Protein AF-A0A093QU04-F1 (afdb_monomer_lite)

pLDDT: mean 86.38, std 7.81, range [63.88, 94.31]

Radius of gyration: 27.67 Å; chains: 1; bounding box: 68×22×71 Å

Structure (mmCIF, N/CA/C/O backbone):
data_AF-A0A093QU04-F1
#
_entry.id   AF-A0A093QU04-F1
#
loop_
_atom_site.group_PDB
_atom_site.id
_atom_site.type_symbol
_atom_site.label_atom_id
_atom_site.label_alt_id
_atom_site.label_comp_id
_atom_site.label_asym_id
_atom_site.label_entity_id
_atom_site.label_seq_id
_atom_site.pdbx_PDB_ins_code
_atom_site.Cartn_x
_atom_site.Cartn_y
_atom_site.Cartn_z
_atom_site.occupancy
_atom_site.B_iso_or_equiv
_atom_site.auth_seq_id
_atom_site.auth_comp_id
_atom_site.auth_asym_id
_atom_site.auth_atom_id
_atom_site.pdbx_PDB_model_num
ATOM 1 N N . GLN A 1 1 ? -22.574 -4.030 1.007 1.00 63.88 1 GLN A N 1
ATOM 2 C CA . GLN A 1 1 ? -21.661 -4.002 2.180 1.00 63.88 1 GLN A CA 1
ATOM 3 C C . GLN A 1 1 ? -22.017 -2.883 3.158 1.00 63.88 1 GLN A C 1
ATOM 5 O O . GLN A 1 1 ? -22.153 -3.177 4.337 1.00 63.88 1 GLN A O 1
ATOM 10 N N . TYR A 1 2 ? -22.254 -1.653 2.688 1.00 75.25 2 TYR A N 1
ATOM 11 C CA . TYR A 1 2 ? -22.624 -0.506 3.533 1.00 75.25 2 TYR A CA 1
ATOM 12 C C . TYR A 1 2 ? -23.869 -0.730 4.418 1.00 75.25 2 TYR A C 1
ATOM 14 O O . TYR A 1 2 ? -23.808 -0.492 5.618 1.00 75.25 2 TYR A O 1
ATOM 22 N N . GLU A 1 3 ? -24.957 -1.302 3.888 1.00 77.12 3 GLU A N 1
ATOM 23 C CA . GLU A 1 3 ? -26.158 -1.621 4.689 1.00 77.12 3 GLU A CA 1
ATOM 24 C C . GLU A 1 3 ? -25.895 -2.600 5.843 1.00 77.12 3 GLU A C 1
ATOM 26 O O . GLU A 1 3 ? -26.520 -2.510 6.895 1.00 77.12 3 GLU A O 1
ATOM 31 N N . LYS A 1 4 ? -24.956 -3.539 5.667 1.00 81.06 4 LYS A N 1
ATOM 32 C CA . LYS A 1 4 ? -24.577 -4.492 6.719 1.00 81.06 4 LYS A CA 1
ATOM 33 C C . LYS A 1 4 ? -23.788 -3.794 7.827 1.00 81.06 4 LYS A C 1
ATOM 35 O O . LYS A 1 4 ? -23.989 -4.106 8.992 1.00 81.06 4 LYS A O 1
ATOM 40 N N . ILE A 1 5 ? -22.929 -2.841 7.459 1.00 80.19 5 ILE A N 1
ATOM 41 C CA . ILE A 1 5 ? -22.167 -2.031 8.413 1.00 80.19 5 ILE A CA 1
ATOM 42 C C . ILE A 1 5 ? -23.118 -1.128 9.196 1.00 80.19 5 ILE A C 1
ATOM 44 O O . ILE A 1 5 ? -23.054 -1.140 10.417 1.00 80.19 5 ILE A O 1
ATOM 48 N N . LEU A 1 6 ? -24.062 -0.457 8.529 1.00 76.69 6 LEU A N 1
ATOM 49 C CA . LEU A 1 6 ? -25.106 0.349 9.176 1.00 76.69 6 LEU A CA 1
ATOM 50 C C . LEU A 1 6 ? -25.900 -0.438 10.227 1.00 76.69 6 LEU A C 1
ATOM 52 O O . LEU A 1 6 ? -26.126 0.063 11.321 1.00 76.69 6 LEU A O 1
ATOM 56 N N . LYS A 1 7 ? -26.274 -1.688 9.926 1.00 80.12 7 LYS A N 1
ATOM 57 C CA . LYS A 1 7 ? -26.945 -2.571 10.895 1.00 80.12 7 LYS A CA 1
ATOM 58 C C . LYS A 1 7 ? -26.060 -2.952 12.085 1.00 80.12 7 LYS A C 1
ATOM 60 O O . LYS A 1 7 ? -26.582 -3.178 13.161 1.00 80.12 7 LYS A O 1
ATOM 65 N N . LEU A 1 8 ? -24.745 -3.052 11.897 1.00 78.81 8 LEU A N 1
ATOM 66 C CA . LEU A 1 8 ? -23.793 -3.354 12.975 1.00 78.81 8 LEU A CA 1
ATOM 67 C C . LEU A 1 8 ? -23.417 -2.112 13.795 1.00 78.81 8 LEU A C 1
ATOM 69 O O . LEU A 1 8 ? -22.999 -2.242 14.938 1.00 78.81 8 LEU A O 1
ATOM 73 N N . THR A 1 9 ? -23.549 -0.914 13.219 1.00 77.19 9 THR A N 1
ATOM 74 C CA . THR A 1 9 ? -23.257 0.362 13.897 1.00 77.19 9 THR A CA 1
ATOM 75 C C . THR A 1 9 ? -24.498 1.041 14.474 1.00 77.19 9 THR A C 1
ATOM 77 O O . THR A 1 9 ? -24.364 2.086 15.109 1.00 77.19 9 THR A O 1
ATOM 80 N N . SER A 1 10 ? -25.687 0.439 14.345 1.00 73.81 10 SER A N 1
ATOM 81 C CA . SER A 1 10 ? -26.924 0.979 14.925 1.00 73.81 10 SER A CA 1
ATOM 82 C C . SER A 1 10 ? -26.862 1.085 16.449 1.00 73.81 10 SER A C 1
ATOM 84 O O . SER A 1 10 ? -27.339 2.067 17.011 1.00 73.81 10 SER A O 1
ATOM 86 N N . ASP A 1 11 ? -26.212 0.124 17.113 1.00 75.31 11 ASP A N 1
ATOM 87 C CA . ASP A 1 11 ? -26.047 0.119 18.574 1.00 75.31 11 ASP A CA 1
ATOM 88 C C . ASP A 1 11 ? -25.064 1.196 19.059 1.00 75.31 11 ASP A C 1
ATOM 90 O O . ASP A 1 11 ? -25.158 1.670 20.191 1.00 75.31 11 ASP A O 1
ATOM 94 N N . ALA A 1 12 ? -24.154 1.636 18.184 1.00 75.25 12 ALA A N 1
ATOM 95 C CA . ALA A 1 12 ? -23.168 2.674 18.474 1.00 75.25 12 ALA A CA 1
ATOM 96 C C . ALA A 1 12 ? -23.729 4.105 18.348 1.00 75.25 12 ALA A C 1
ATOM 98 O O . ALA A 1 12 ? -23.000 5.058 18.608 1.00 75.25 12 ALA A O 1
ATOM 99 N N . LYS A 1 13 ? -25.008 4.266 17.959 1.00 76.50 13 LYS A N 1
ATOM 100 C CA . LYS A 1 13 ? -25.678 5.561 17.710 1.00 76.50 13 LYS A CA 1
ATOM 101 C C . LYS A 1 13 ? -24.957 6.469 16.701 1.00 76.50 13 LYS A C 1
ATOM 103 O O . LYS A 1 13 ? -25.139 7.682 16.735 1.00 76.50 13 LYS A O 1
ATOM 108 N N . LEU A 1 14 ? -24.148 5.894 15.814 1.00 76.06 14 LEU A N 1
ATOM 109 C CA . LEU A 1 14 ? -23.451 6.647 14.775 1.00 76.06 14 LEU A CA 1
ATOM 110 C C . LEU A 1 14 ? -24.428 7.028 13.666 1.00 76.06 14 LEU A C 1
ATOM 112 O O . LEU A 1 14 ? -25.184 6.182 13.176 1.00 76.06 14 LEU A O 1
ATOM 116 N N . GLU A 1 15 ? -24.398 8.288 13.240 1.00 84.38 15 GLU A N 1
ATOM 117 C CA . GLU A 1 15 ? -25.188 8.699 12.090 1.00 84.38 15 GLU A CA 1
ATOM 118 C C . GLU A 1 15 ? -24.600 8.120 10.799 1.00 84.38 15 GLU A C 1
ATOM 120 O O . GLU A 1 15 ? -23.428 7.747 10.706 1.00 84.38 15 GLU A O 1
ATOM 125 N N . SER A 1 16 ? -25.410 8.072 9.740 1.00 83.38 16 SER A N 1
ATOM 126 C CA . SER A 1 16 ? -24.941 7.580 8.438 1.00 83.38 16 SER A CA 1
ATOM 127 C C . SER A 1 16 ? -23.736 8.369 7.893 1.00 83.38 16 SER A C 1
ATOM 129 O O . SER A 1 16 ? -22.924 7.814 7.150 1.00 83.38 16 SER A O 1
ATOM 131 N N . GLY A 1 17 ? -23.602 9.646 8.273 1.00 86.31 17 GLY A N 1
ATOM 132 C CA . GLY A 1 17 ? -22.435 10.474 7.970 1.00 86.31 17 GLY A CA 1
ATOM 133 C C . GLY A 1 17 ? -21.179 9.976 8.680 1.00 86.31 17 GLY A C 1
ATOM 134 O O . GLY A 1 17 ? -20.166 9.742 8.020 1.00 86.31 17 GLY A O 1
ATOM 135 N N . ASP A 1 18 ? -21.275 9.721 9.985 1.00 87.06 18 ASP A N 1
ATOM 136 C CA . ASP A 1 18 ? -20.161 9.232 10.801 1.00 87.06 18 ASP A CA 1
ATOM 137 C C . ASP A 1 18 ? -19.670 7.872 10.311 1.00 87.06 18 ASP A C 1
ATOM 139 O O . ASP A 1 18 ? -18.474 7.676 10.117 1.00 87.06 18 ASP A O 1
ATOM 143 N N . VAL A 1 19 ? -20.590 6.953 9.996 1.00 87.81 19 VAL A N 1
ATOM 144 C CA . VAL A 1 19 ? -20.237 5.625 9.470 1.00 87.81 19 VAL A CA 1
ATOM 145 C C . VAL A 1 19 ? -19.448 5.742 8.162 1.00 87.81 19 VAL A C 1
ATOM 147 O O . VAL A 1 19 ? -18.434 5.064 7.982 1.00 87.81 19 VAL A O 1
ATOM 150 N N . LYS A 1 20 ? -19.869 6.618 7.241 1.00 89.88 20 LYS A N 1
ATOM 151 C CA . LYS A 1 20 ? -19.127 6.864 5.992 1.00 89.88 20 LYS A CA 1
ATOM 152 C C . LYS A 1 20 ? -17.762 7.488 6.261 1.00 89.88 20 LYS A C 1
ATOM 154 O O . LYS A 1 20 ? -16.789 7.066 5.638 1.00 89.88 20 LYS A O 1
ATOM 159 N N . ALA A 1 21 ? -17.688 8.453 7.176 1.00 90.81 21 ALA A N 1
ATOM 160 C CA . ALA A 1 21 ? -16.440 9.104 7.549 1.00 90.81 21 ALA A CA 1
ATOM 161 C C . ALA A 1 21 ? -15.449 8.095 8.143 1.00 90.81 21 ALA A C 1
ATOM 163 O O . ALA A 1 21 ? -14.311 8.021 7.688 1.00 90.81 21 ALA A O 1
ATOM 164 N N . THR A 1 22 ? -15.886 7.241 9.070 1.00 89.25 22 THR A N 1
ATOM 165 C CA . THR A 1 22 ? -15.042 6.195 9.660 1.00 89.25 22 THR A CA 1
ATOM 166 C C . THR A 1 22 ? -14.540 5.212 8.607 1.00 89.25 22 THR A C 1
ATOM 168 O O . THR A 1 22 ? -13.349 4.905 8.578 1.00 89.25 22 THR A O 1
ATOM 171 N N . ILE A 1 23 ? -15.408 4.746 7.699 1.00 89.38 23 ILE A N 1
ATOM 172 C CA . ILE A 1 23 ? -14.992 3.855 6.604 1.00 89.38 23 ILE A CA 1
ATOM 173 C C . ILE A 1 23 ? -13.957 4.546 5.711 1.00 89.38 23 ILE A C 1
ATOM 175 O O . ILE A 1 23 ? -12.958 3.923 5.347 1.00 89.38 23 ILE A O 1
ATOM 179 N N . ALA A 1 24 ? -14.180 5.813 5.358 1.00 92.31 24 ALA A N 1
ATOM 180 C CA . ALA A 1 24 ? -13.265 6.578 4.519 1.00 92.31 24 ALA A CA 1
ATOM 181 C C . ALA A 1 24 ? -11.900 6.760 5.196 1.00 92.31 24 ALA A C 1
ATOM 183 O O . ALA A 1 24 ? -10.876 6.511 4.565 1.00 92.31 24 ALA A O 1
ATOM 184 N N . VAL A 1 25 ? -11.883 7.114 6.485 1.00 92.75 25 VAL A N 1
ATOM 185 C CA . VAL A 1 25 ? -10.657 7.285 7.276 1.00 92.75 25 VAL A CA 1
ATOM 186 C C . VAL A 1 25 ? -9.893 5.968 7.393 1.00 92.75 25 VAL A C 1
ATOM 188 O O . VAL A 1 25 ? -8.708 5.930 7.074 1.00 92.75 25 VAL A O 1
ATOM 191 N N . LEU A 1 26 ? -10.553 4.867 7.763 1.00 91.69 26 LEU A N 1
ATOM 192 C CA . LEU A 1 26 ? -9.899 3.556 7.854 1.00 91.69 26 LEU A CA 1
ATOM 193 C C . LEU A 1 26 ? -9.364 3.096 6.495 1.00 91.69 26 LEU A C 1
ATOM 195 O O . LEU A 1 26 ? -8.233 2.622 6.401 1.00 91.69 26 LEU A O 1
ATOM 199 N N . SER A 1 27 ? -10.143 3.283 5.427 1.00 91.94 27 SER A N 1
ATOM 200 C CA . SER A 1 27 ? -9.706 2.951 4.067 1.00 91.94 27 SER A CA 1
ATOM 201 C C . SER A 1 27 ? -8.495 3.783 3.655 1.00 91.94 27 SER A C 1
ATOM 203 O O . SER A 1 27 ? -7.562 3.252 3.053 1.00 91.94 27 SER A O 1
ATOM 205 N N . PHE A 1 28 ? -8.487 5.073 3.996 1.00 93.06 28 PHE A N 1
ATOM 206 C CA . PHE A 1 28 ? -7.379 5.975 3.714 1.00 93.06 28 PHE A CA 1
ATOM 207 C C . PHE A 1 28 ? -6.115 5.586 4.483 1.00 93.06 28 PHE A C 1
ATOM 209 O O . PHE A 1 28 ? -5.054 5.495 3.867 1.00 93.06 28 PHE A O 1
ATOM 216 N N . ILE A 1 29 ? -6.224 5.311 5.785 1.00 93.69 29 ILE A N 1
ATOM 217 C CA . ILE A 1 29 ? -5.093 4.908 6.630 1.00 93.69 29 ILE A CA 1
ATOM 218 C C . ILE A 1 29 ? -4.487 3.604 6.107 1.00 93.69 29 ILE A C 1
ATOM 220 O O . ILE A 1 29 ? -3.297 3.565 5.806 1.00 93.69 29 ILE A O 1
ATOM 224 N N . LEU A 1 30 ? -5.302 2.561 5.914 1.00 93.19 30 LEU A 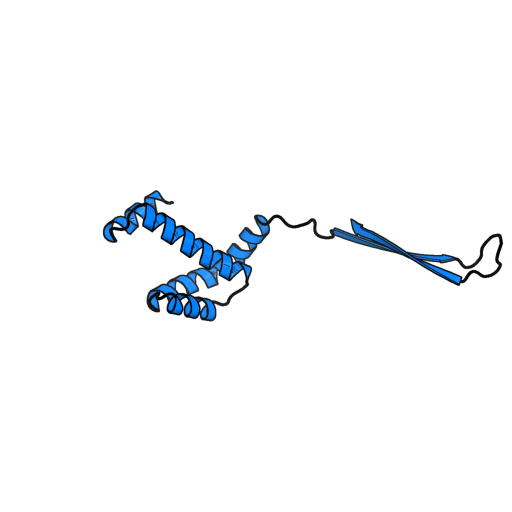N 1
ATOM 225 C CA . LEU A 1 30 ? -4.820 1.251 5.462 1.00 93.19 30 LEU A CA 1
ATOM 226 C C . LEU A 1 30 ? -4.228 1.306 4.049 1.00 93.19 30 LEU A C 1
ATOM 228 O O . LEU A 1 30 ? -3.185 0.710 3.785 1.00 93.19 30 LEU A O 1
ATOM 232 N N . SER A 1 31 ? -4.857 2.060 3.142 1.00 92.25 31 SER A N 1
ATOM 233 C CA . SER A 1 31 ? -4.321 2.249 1.790 1.00 92.25 31 SER A CA 1
ATOM 234 C C . SER A 1 31 ? -3.011 3.028 1.808 1.00 92.25 31 SER A C 1
ATOM 236 O O . SER A 1 31 ? -2.096 2.697 1.061 1.00 92.25 31 SER A O 1
ATOM 238 N N . SER A 1 32 ? -2.900 4.060 2.645 1.00 92.81 32 SER A N 1
ATOM 239 C CA . SER A 1 32 ? -1.681 4.863 2.766 1.00 92.81 32 SER A CA 1
ATOM 240 C C . SER A 1 32 ? -0.542 4.067 3.396 1.00 92.81 32 SER A C 1
ATOM 242 O O . SER A 1 32 ? 0.571 4.118 2.877 1.00 92.81 32 SER A O 1
ATOM 244 N N . ALA A 1 33 ? -0.824 3.281 4.437 1.00 94.31 33 ALA A N 1
ATOM 245 C CA . ALA A 1 33 ? 0.141 2.377 5.055 1.00 94.31 33 ALA A CA 1
ATOM 246 C C . ALA A 1 33 ? 0.681 1.365 4.035 1.00 94.31 33 ALA A C 1
ATOM 248 O O . ALA A 1 33 ? 1.894 1.248 3.860 1.00 94.31 33 ALA A O 1
ATOM 249 N N . ALA A 1 34 ? -0.208 0.728 3.264 1.00 93.56 34 ALA A N 1
ATOM 250 C CA . ALA A 1 34 ? 0.198 -0.229 2.239 1.00 93.56 34 ALA A CA 1
ATOM 251 C C . ALA A 1 34 ? 1.015 0.414 1.114 1.00 93.56 34 ALA A C 1
ATOM 253 O O . ALA A 1 34 ? 2.006 -0.176 0.683 1.00 93.56 34 ALA A O 1
ATOM 254 N N . LYS A 1 35 ? 0.636 1.616 0.650 1.00 91.38 35 LYS A N 1
ATOM 255 C CA . LYS A 1 35 ? 1.379 2.359 -0.387 1.00 91.38 35 LYS A CA 1
ATOM 256 C C . LYS A 1 35 ? 2.815 2.661 0.028 1.00 91.38 35 LYS A C 1
ATOM 258 O O . LYS A 1 35 ? 3.706 2.561 -0.807 1.00 91.38 35 LYS A O 1
ATOM 263 N N . HIS A 1 36 ? 3.024 3.017 1.293 1.00 92.69 36 HIS A N 1
ATOM 264 C CA . HIS A 1 36 ? 4.341 3.369 1.827 1.00 92.69 36 HIS A CA 1
ATOM 265 C C . HIS A 1 36 ? 5.056 2.187 2.492 1.00 92.69 36 HIS A C 1
ATOM 267 O O . HIS A 1 36 ? 6.120 2.371 3.070 1.00 92.69 36 HIS A O 1
ATOM 273 N N . ASN A 1 37 ? 4.496 0.977 2.380 1.00 91.88 37 ASN A N 1
ATOM 274 C CA . ASN A 1 37 ? 5.047 -0.248 2.953 1.00 91.88 37 ASN A CA 1
ATOM 275 C C . ASN A 1 37 ? 5.360 -0.131 4.458 1.00 91.88 37 ASN A C 1
ATOM 277 O O . ASN A 1 37 ? 6.400 -0.597 4.917 1.00 91.88 37 ASN A O 1
ATOM 281 N N . VAL A 1 38 ? 4.459 0.511 5.205 1.00 93.38 38 VAL A N 1
ATOM 282 C CA . VAL A 1 38 ? 4.563 0.668 6.663 1.00 93.38 38 VAL A CA 1
ATOM 283 C C . VAL A 1 38 ? 4.335 -0.689 7.332 1.00 93.38 38 VAL A C 1
ATOM 285 O O . VAL A 1 38 ? 3.423 -1.419 6.931 1.00 93.38 38 VAL A O 1
ATOM 288 N N . ASP A 1 39 ? 5.154 -1.023 8.328 1.00 93.19 39 ASP A N 1
ATOM 289 C CA . ASP A 1 39 ? 5.022 -2.239 9.134 1.00 93.19 39 ASP A CA 1
ATOM 290 C C . ASP A 1 39 ? 3.873 -2.144 10.162 1.00 93.19 39 ASP A C 1
ATOM 292 O O . ASP A 1 39 ? 3.364 -1.061 10.473 1.00 93.19 39 ASP A O 1
ATOM 296 N N . SER A 1 40 ? 3.427 -3.292 10.680 1.00 91.44 40 SER A N 1
ATOM 297 C CA . SER A 1 40 ? 2.268 -3.365 11.576 1.00 91.44 40 SER A CA 1
ATOM 298 C C . SER A 1 40 ? 2.513 -2.719 12.948 1.00 91.44 40 SER A C 1
ATOM 300 O O . SER A 1 40 ? 1.564 -2.223 13.560 1.00 91.44 40 SER A O 1
ATOM 302 N N . GLU A 1 41 ? 3.759 -2.657 13.421 1.00 92.25 41 GLU A N 1
ATOM 303 C CA . GLU A 1 41 ? 4.120 -2.051 14.707 1.00 92.25 41 GLU A CA 1
ATOM 304 C C . GLU A 1 41 ? 4.113 -0.516 14.626 1.00 92.25 41 GLU A C 1
ATOM 306 O O . GLU A 1 41 ? 3.511 0.157 15.473 1.00 92.25 41 GLU A O 1
ATOM 311 N N . SER A 1 42 ? 4.686 0.035 13.556 1.00 93.38 42 SER A N 1
ATOM 312 C CA . SER A 1 42 ? 4.638 1.462 13.232 1.00 93.38 42 SER A CA 1
ATOM 313 C C . SER A 1 42 ? 3.199 1.935 13.030 1.00 93.38 42 SER A C 1
ATOM 315 O O . SER A 1 42 ? 2.783 2.924 13.636 1.00 93.38 42 SER A O 1
ATOM 317 N N . LEU A 1 43 ? 2.389 1.195 12.257 1.00 93.56 43 LEU A N 1
ATOM 318 C CA . LEU A 1 43 ? 0.972 1.523 12.059 1.00 93.56 43 LEU A CA 1
ATOM 319 C C . LEU A 1 43 ? 0.191 1.513 13.382 1.00 93.56 43 LEU A C 1
ATOM 321 O O . LEU A 1 43 ? -0.638 2.390 13.625 1.00 93.56 43 LEU A O 1
ATOM 325 N N . SER A 1 44 ? 0.462 0.540 14.255 1.00 93.75 44 SER A N 1
ATOM 326 C CA . SER A 1 44 ? -0.166 0.452 15.576 1.00 93.75 44 SER A CA 1
ATOM 327 C C . SER A 1 44 ? 0.178 1.652 16.459 1.00 93.75 44 SER A C 1
ATOM 329 O O . SER A 1 44 ? -0.688 2.150 17.184 1.00 93.75 44 SER A O 1
ATOM 331 N N . SER A 1 45 ? 1.422 2.129 16.393 1.00 93.94 45 SER A N 1
ATOM 332 C CA . SER A 1 45 ? 1.882 3.297 17.151 1.00 93.94 45 SER A CA 1
ATOM 333 C C . SER A 1 45 ? 1.206 4.585 16.674 1.00 93.94 45 SER A C 1
ATOM 335 O O . SER A 1 45 ? 0.671 5.328 17.496 1.00 93.94 45 SER A O 1
ATOM 337 N N . GLU A 1 46 ? 1.122 4.797 15.360 1.00 93.62 46 GLU A N 1
ATOM 338 C CA . GLU A 1 46 ? 0.426 5.943 14.751 1.00 93.62 46 GLU A CA 1
ATOM 339 C C . GLU A 1 46 ? -1.072 5.956 15.100 1.00 93.62 46 GLU A C 1
ATOM 341 O O . GLU A 1 46 ? -1.631 6.976 15.506 1.00 93.62 46 GLU A O 1
ATOM 346 N N . LEU A 1 47 ? -1.740 4.798 15.025 1.00 92.94 47 LEU A N 1
ATOM 347 C CA . LEU A 1 47 ? -3.151 4.677 15.410 1.00 92.94 47 LEU A CA 1
ATOM 348 C C . LEU A 1 47 ? -3.372 5.023 16.890 1.00 92.94 47 LEU A C 1
ATOM 350 O O . LEU A 1 47 ? -4.353 5.687 17.227 1.00 92.94 47 LEU A O 1
ATOM 354 N N . GLN A 1 48 ? -2.460 4.611 17.771 1.00 92.62 48 GLN A N 1
ATOM 355 C CA . GLN A 1 48 ? -2.517 4.966 19.190 1.00 92.62 48 GLN A CA 1
ATOM 356 C C . GLN A 1 48 ? -2.289 6.467 19.419 1.00 92.62 48 GLN A C 1
ATOM 358 O O . GLN A 1 48 ? -2.970 7.058 20.255 1.00 92.62 48 GLN A O 1
ATOM 363 N N . GLN A 1 49 ? -1.402 7.111 18.652 1.00 92.69 49 GLN A N 1
ATOM 364 C CA . GLN A 1 49 ? -1.184 8.564 18.707 1.00 92.69 49 GLN A CA 1
ATOM 365 C C . GLN A 1 49 ? -2.396 9.367 18.218 1.00 92.69 49 GLN A C 1
ATOM 367 O O . GLN A 1 49 ? -2.682 10.434 18.758 1.00 92.69 49 GLN A O 1
ATOM 372 N N . LEU A 1 50 ? -3.155 8.827 17.261 1.00 90.25 50 LEU A N 1
ATOM 373 C CA . LEU A 1 50 ? -4.455 9.367 16.845 1.00 90.25 50 LEU A CA 1
ATOM 374 C C . LEU A 1 50 ? -5.562 9.165 17.897 1.00 90.25 50 LEU A C 1
ATOM 376 O O . LEU A 1 50 ? -6.680 9.645 17.713 1.00 90.25 50 LEU A O 1
ATOM 380 N N . GLY A 1 51 ? -5.263 8.473 19.001 1.00 90.06 51 GLY A N 1
ATOM 381 C CA . GLY A 1 51 ? -6.167 8.262 20.128 1.00 90.06 51 GLY A CA 1
ATOM 382 C C . GLY A 1 51 ? -6.928 6.937 20.095 1.00 90.06 51 GLY A C 1
ATOM 383 O O . GLY A 1 51 ? -7.824 6.745 20.920 1.00 90.06 51 GLY A O 1
ATOM 384 N N . LEU A 1 52 ? -6.608 6.008 19.181 1.00 90.00 52 LEU A N 1
ATOM 385 C CA . LEU A 1 52 ? -7.248 4.694 19.196 1.00 90.00 52 LEU A CA 1
ATOM 386 C C . LEU A 1 52 ? -6.734 3.858 20.380 1.00 90.00 52 LEU A C 1
ATOM 388 O O . LEU A 1 52 ? -5.524 3.745 20.588 1.00 90.00 52 LEU A O 1
ATOM 392 N N . PRO A 1 53 ? -7.630 3.181 21.119 1.00 91.12 53 PRO A N 1
ATOM 393 C CA . PRO A 1 53 ? -7.230 2.206 22.122 1.00 91.12 53 PRO A CA 1
ATOM 394 C C . PRO A 1 53 ? -6.340 1.107 21.529 1.00 91.12 53 PRO A C 1
ATOM 396 O O . PRO A 1 53 ? -6.610 0.590 20.441 1.00 91.12 53 PRO A O 1
ATOM 399 N N . LYS A 1 54 ? -5.318 0.694 22.288 1.00 88.38 54 LYS A N 1
ATOM 400 C CA . LYS A 1 54 ? -4.330 -0.321 21.881 1.00 88.38 54 LYS A CA 1
ATOM 401 C C . LYS A 1 54 ? -4.965 -1.630 21.400 1.00 88.38 54 LYS A C 1
ATOM 403 O O . LYS A 1 54 ? -4.491 -2.220 20.433 1.00 88.38 54 LYS A O 1
ATOM 408 N N . GLU A 1 55 ? -6.046 -2.059 22.047 1.00 90.12 55 GLU A N 1
ATOM 409 C CA . GLU A 1 55 ? -6.859 -3.224 21.662 1.00 90.12 55 GLU A CA 1
ATOM 410 C C . GLU A 1 55 ? -7.360 -3.118 20.209 1.00 90.12 55 GL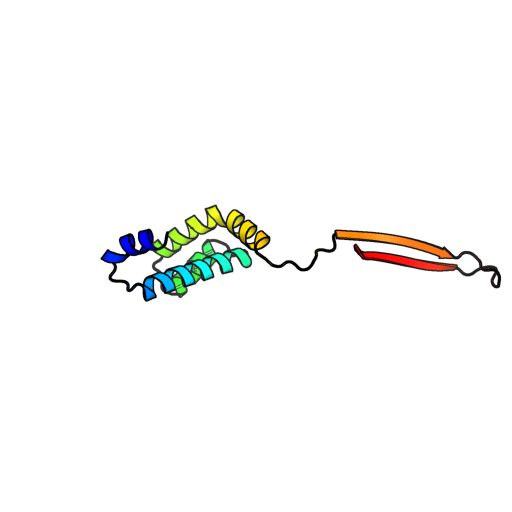U A C 1
ATOM 412 O O . GLU A 1 55 ? -7.144 -4.014 19.391 1.00 90.12 55 GLU A O 1
ATOM 417 N N . HIS A 1 56 ? -7.977 -1.985 19.858 1.00 88.75 56 HIS A N 1
ATOM 418 C CA . HIS A 1 56 ? -8.547 -1.753 18.530 1.00 88.75 56 HIS A CA 1
ATOM 419 C C . HIS A 1 56 ? -7.464 -1.540 17.469 1.00 88.75 56 HIS A C 1
ATOM 421 O O . HIS A 1 56 ? -7.568 -2.096 16.373 1.00 88.75 56 HIS A O 1
ATOM 427 N N . ALA A 1 57 ? -6.403 -0.800 17.807 1.00 91.62 57 ALA A N 1
ATOM 428 C CA . ALA A 1 57 ? -5.250 -0.617 16.930 1.00 91.62 57 ALA A CA 1
ATOM 429 C C . ALA A 1 57 ? -4.591 -1.966 16.593 1.00 91.62 57 ALA A C 1
ATOM 431 O O . ALA A 1 57 ? -4.363 -2.267 15.422 1.00 91.62 57 ALA A O 1
ATOM 432 N N . SER A 1 58 ? -4.385 -2.828 17.593 1.00 89.44 58 SER A N 1
ATOM 433 C CA . SER A 1 58 ? -3.788 -4.157 17.399 1.00 89.44 58 SER A CA 1
ATOM 434 C C . SER A 1 58 ? -4.657 -5.062 16.520 1.00 89.44 58 SER A C 1
ATOM 436 O O . SER A 1 58 ? -4.133 -5.778 15.667 1.00 89.44 58 SER A O 1
ATOM 438 N N . GLY A 1 59 ? -5.984 -5.022 16.686 1.00 91.25 59 GLY A N 1
ATOM 439 C CA . GLY A 1 59 ? -6.916 -5.774 15.838 1.00 91.25 59 GLY A CA 1
ATOM 440 C C . GLY A 1 59 ? -6.868 -5.343 14.368 1.00 91.25 59 GLY A C 1
ATOM 441 O O . GLY A 1 59 ? -6.814 -6.190 13.475 1.00 91.25 59 GLY A O 1
ATOM 442 N N . LEU A 1 60 ? -6.823 -4.031 14.116 1.00 91.19 60 LEU A N 1
ATOM 443 C CA . LEU A 1 60 ? -6.663 -3.469 12.771 1.00 91.19 60 LEU A CA 1
ATOM 444 C C . LEU A 1 60 ? -5.316 -3.856 12.148 1.00 91.19 60 LEU A C 1
ATOM 446 O O . LEU A 1 60 ? -5.279 -4.266 10.988 1.00 91.19 60 LEU A O 1
ATOM 450 N N . CYS A 1 61 ? -4.229 -3.782 12.919 1.00 92.81 61 CYS A N 1
ATOM 451 C CA . CYS A 1 61 ? -2.882 -4.076 12.430 1.00 92.81 61 CYS A CA 1
ATOM 452 C C . CYS A 1 61 ? -2.700 -5.550 12.052 1.00 92.81 61 CYS A C 1
ATOM 454 O O . CYS A 1 61 ? -2.104 -5.825 11.017 1.00 92.81 61 CYS A O 1
ATOM 456 N N . ARG A 1 62 ? -3.289 -6.492 12.803 1.00 93.31 62 ARG A N 1
ATOM 457 C CA . ARG A 1 62 ? -3.284 -7.920 12.425 1.00 93.31 62 ARG A CA 1
ATOM 458 C C . ARG A 1 62 ? -3.961 -8.157 11.076 1.00 93.31 62 ARG A C 1
ATOM 460 O O . ARG A 1 62 ? -3.397 -8.805 10.203 1.00 93.31 62 ARG A O 1
ATOM 467 N N . SER A 1 63 ? -5.151 -7.581 10.877 1.00 91.81 63 SER A N 1
ATOM 468 C CA . SER A 1 63 ? -5.856 -7.716 9.596 1.00 91.81 63 SER A CA 1
ATOM 469 C C . SER A 1 63 ? -5.120 -7.025 8.445 1.00 91.81 63 SER A C 1
ATOM 471 O O . SER A 1 63 ? -5.292 -7.437 7.296 1.00 91.81 63 SER A O 1
ATOM 473 N N . TYR A 1 64 ? -4.375 -5.954 8.726 1.00 93.31 64 TYR A N 1
ATOM 474 C CA . TYR A 1 64 ? -3.530 -5.286 7.743 1.00 93.31 64 TYR A CA 1
ATOM 475 C C . TYR A 1 64 ? -2.345 -6.170 7.352 1.00 93.31 64 TYR A C 1
ATOM 477 O O . TYR A 1 64 ? -2.154 -6.402 6.165 1.00 93.31 64 TYR A O 1
ATOM 485 N N . GLU A 1 65 ? -1.618 -6.721 8.322 1.00 93.62 65 GLU A N 1
ATOM 486 C CA . GLU A 1 65 ? -0.437 -7.563 8.100 1.00 93.62 65 GLU A CA 1
ATOM 487 C C . GLU A 1 65 ? -0.756 -8.790 7.231 1.00 93.62 65 GLU A C 1
ATOM 489 O O . GLU A 1 65 ? -0.051 -9.075 6.266 1.00 93.62 65 GLU A O 1
ATOM 494 N N . GLU A 1 66 ? -1.893 -9.446 7.479 1.00 93.69 66 GLU A N 1
ATOM 495 C CA . GLU A 1 66 ? -2.356 -10.585 6.674 1.00 93.69 66 GLU A CA 1
ATOM 496 C C . GLU A 1 66 ? -2.681 -10.220 5.215 1.00 93.69 66 GLU A C 1
ATOM 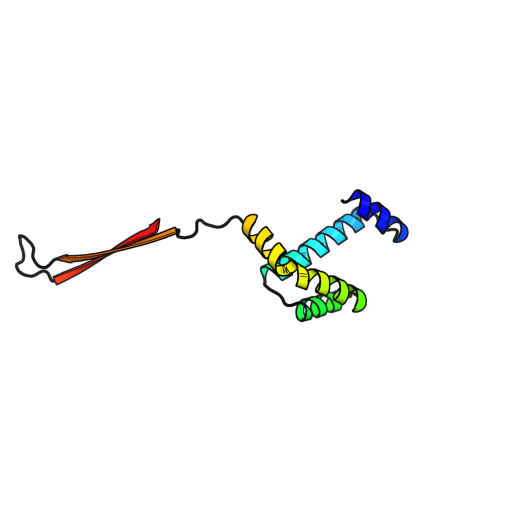498 O O . GLU A 1 66 ? -2.559 -11.057 4.318 1.00 93.69 66 GLU A O 1
ATOM 503 N N . LYS A 1 67 ? -3.143 -8.989 4.959 1.00 92.38 67 LYS A N 1
ATOM 504 C CA . LYS A 1 67 ? -3.687 -8.573 3.651 1.00 92.38 67 LYS A CA 1
ATOM 505 C C . LYS A 1 67 ? -2.859 -7.513 2.935 1.00 92.38 67 LYS A C 1
ATOM 507 O O . LYS A 1 67 ? -3.237 -7.109 1.836 1.00 92.38 67 LYS A O 1
ATOM 512 N N . GLN A 1 68 ? -1.745 -7.076 3.513 1.00 92.31 68 GLN A N 1
ATOM 513 C CA . GLN A 1 68 ? -0.923 -5.984 2.995 1.00 92.31 68 GLN A CA 1
ATOM 514 C C . GLN A 1 68 ? -0.467 -6.251 1.558 1.00 92.31 68 GLN A C 1
ATOM 516 O O . GLN A 1 68 ? -0.594 -5.373 0.707 1.00 92.31 68 GLN A O 1
ATOM 521 N N . SER A 1 69 ? 0.002 -7.467 1.267 1.00 92.06 69 SER A N 1
ATOM 522 C CA . SER A 1 69 ? 0.455 -7.874 -0.070 1.00 92.06 69 SER A CA 1
ATOM 523 C C . SER A 1 69 ? -0.668 -7.786 -1.107 1.00 92.06 69 SER A C 1
ATOM 525 O O . SER A 1 69 ? -0.542 -7.083 -2.107 1.00 92.06 69 SER A O 1
ATOM 527 N N . SER A 1 70 ? -1.811 -8.411 -0.821 1.00 93.12 70 SER A N 1
ATOM 528 C CA . SER A 1 70 ? -2.991 -8.374 -1.690 1.00 93.12 70 SER A CA 1
ATOM 529 C C . SER A 1 70 ? -3.507 -6.947 -1.905 1.00 93.12 70 SER A C 1
ATOM 531 O O . SER A 1 70 ? -3.903 -6.587 -3.017 1.00 93.12 70 SER A O 1
ATOM 533 N N . LEU A 1 71 ? -3.467 -6.111 -0.864 1.00 91.69 71 LEU A N 1
ATOM 534 C CA . LEU A 1 71 ? -3.884 -4.717 -0.947 1.00 91.69 71 LEU A CA 1
ATOM 535 C C . LEU A 1 71 ? -2.916 -3.896 -1.811 1.00 91.69 71 LEU A C 1
ATOM 537 O O . LEU A 1 71 ? -3.367 -3.126 -2.658 1.00 91.69 71 LEU A O 1
ATOM 541 N N . GLN A 1 72 ? -1.603 -4.100 -1.673 1.00 92.75 72 GLN A N 1
ATOM 542 C CA . GLN A 1 72 ? -0.603 -3.490 -2.552 1.00 92.75 72 GLN A CA 1
ATOM 543 C C . GLN A 1 72 ? -0.788 -3.912 -4.011 1.00 92.75 72 GLN A C 1
ATOM 545 O O . GLN A 1 72 ? -0.711 -3.062 -4.894 1.00 92.75 72 GLN A O 1
ATOM 550 N N . ASP A 1 73 ? -1.070 -5.185 -4.280 1.00 91.56 73 ASP A N 1
ATOM 551 C CA . ASP A 1 73 ? -1.280 -5.673 -5.645 1.00 91.56 73 ASP A CA 1
ATOM 552 C C . ASP A 1 73 ? -2.531 -5.068 -6.282 1.00 91.56 73 ASP A C 1
ATOM 554 O O . ASP A 1 73 ? -2.481 -4.594 -7.420 1.00 91.56 73 ASP A O 1
ATOM 558 N N . SER A 1 74 ? -3.632 -4.976 -5.531 1.00 90.56 74 SER A N 1
ATOM 559 C CA . SER A 1 74 ? -4.834 -4.280 -5.997 1.00 90.56 74 SER A CA 1
ATOM 560 C C . SER A 1 74 ? -4.566 -2.797 -6.250 1.00 90.56 74 SER A C 1
ATOM 562 O O . SER A 1 74 ? -5.003 -2.264 -7.269 1.00 90.56 74 SER A O 1
ATOM 564 N N . LEU A 1 75 ? -3.833 -2.122 -5.360 1.00 88.75 75 LEU A N 1
ATOM 565 C CA . LEU A 1 75 ? -3.467 -0.722 -5.552 1.00 88.75 75 LEU A CA 1
ATOM 566 C C . LEU A 1 75 ? -2.570 -0.540 -6.779 1.00 88.75 75 LEU A C 1
ATOM 568 O O . LEU A 1 75 ? -2.780 0.408 -7.531 1.00 88.75 75 LEU A O 1
ATOM 572 N N . ARG A 1 76 ? -1.615 -1.445 -7.024 1.00 87.19 76 ARG A N 1
ATOM 573 C CA . ARG A 1 76 ? -0.764 -1.443 -8.226 1.00 87.19 76 ARG A CA 1
ATOM 574 C C . ARG A 1 76 ? -1.587 -1.638 -9.498 1.00 87.19 76 ARG A C 1
ATOM 576 O O . ARG A 1 76 ? -1.325 -0.943 -10.474 1.00 87.19 76 ARG A O 1
ATOM 583 N N . ALA A 1 77 ? -2.575 -2.532 -9.48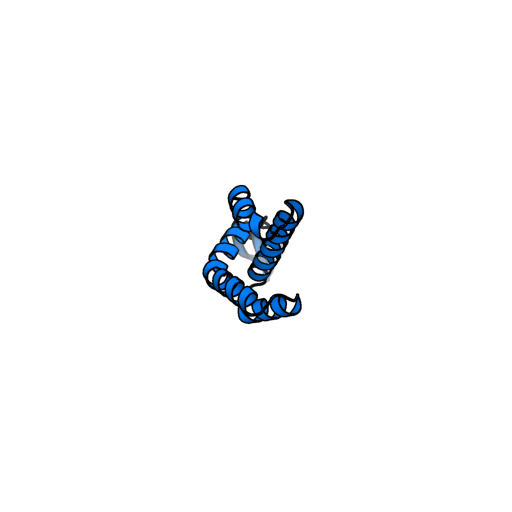0 1.00 85.94 77 ALA A N 1
ATOM 584 C CA . ALA A 1 77 ? -3.465 -2.785 -10.614 1.00 85.94 77 ALA A CA 1
ATOM 585 C C . ALA A 1 77 ? -4.384 -1.590 -10.927 1.00 85.94 77 ALA A C 1
ATOM 587 O O . ALA A 1 77 ? -4.618 -1.281 -12.091 1.00 85.94 77 ALA A O 1
ATOM 588 N N . CYS A 1 78 ? -4.869 -0.892 -9.896 1.00 80.75 78 CYS A N 1
ATOM 589 C CA . CYS A 1 78 ? -5.722 0.292 -10.037 1.00 80.75 78 CYS A CA 1
ATOM 590 C C . CYS A 1 78 ? -4.936 1.602 -10.239 1.00 80.75 78 CYS A C 1
ATOM 592 O O . CYS A 1 78 ? -5.542 2.655 -10.436 1.00 80.75 78 CYS A O 1
ATOM 594 N N . SER A 1 79 ? -3.604 1.571 -10.151 1.00 78.44 79 SER A N 1
ATOM 595 C CA . SER A 1 79 ? -2.765 2.757 -10.327 1.00 78.44 79 SER A CA 1
ATOM 596 C C . SER A 1 79 ? -2.546 3.048 -11.809 1.00 78.44 79 SER A C 1
ATOM 598 O O . SER A 1 79 ? -2.169 2.169 -12.581 1.00 78.44 79 SER A O 1
ATOM 600 N N . LEU A 1 80 ? -2.704 4.314 -12.201 1.00 69.88 80 LEU A N 1
ATOM 601 C CA . LEU A 1 80 ? -2.278 4.800 -13.512 1.00 69.88 80 LEU A CA 1
ATOM 602 C C . LEU A 1 80 ? -0.745 4.813 -13.549 1.00 69.88 80 LEU A C 1
ATOM 604 O O . LEU A 1 80 ? -0.107 5.751 -13.073 1.00 69.88 80 LEU A O 1
ATOM 608 N N . ARG A 1 81 ? -0.135 3.743 -14.061 1.00 68.25 81 ARG A N 1
ATOM 609 C CA . ARG A 1 81 ? 1.313 3.708 -14.285 1.00 68.25 81 ARG A CA 1
ATOM 610 C C . ARG A 1 81 ? 1.623 4.463 -15.574 1.00 68.25 81 ARG A C 1
ATOM 612 O O . ARG A 1 81 ? 1.013 4.194 -16.606 1.00 68.25 81 ARG A O 1
ATOM 619 N N . LEU A 1 82 ? 2.606 5.363 -15.525 1.00 65.50 82 LEU A N 1
ATOM 620 C CA . LEU A 1 82 ? 3.335 5.764 -16.731 1.00 65.50 82 LEU A CA 1
ATOM 621 C C . LEU A 1 82 ? 3.823 4.482 -17.417 1.00 65.50 82 LEU A C 1
ATOM 623 O O . LEU A 1 82 ? 4.235 3.545 -16.722 1.00 65.50 82 LEU A O 1
ATOM 627 N N . SER A 1 83 ? 3.731 4.422 -18.748 1.00 66.12 83 SER A N 1
ATOM 628 C CA . SER A 1 83 ? 4.230 3.294 -19.537 1.00 66.12 83 SER A CA 1
ATOM 629 C C . SER A 1 83 ? 5.631 2.941 -19.050 1.00 66.12 83 SER A C 1
ATOM 631 O O . SER A 1 83 ? 6.552 3.754 -19.138 1.00 66.12 83 SER A O 1
ATOM 633 N N . GLN A 1 84 ? 5.767 1.758 -18.450 1.00 66.56 84 GLN A N 1
ATOM 634 C CA . GLN A 1 84 ? 7.079 1.252 -18.077 1.00 66.56 84 GLN A CA 1
ATOM 635 C C . GLN A 1 84 ? 7.876 1.096 -19.358 1.00 66.56 84 GLN A C 1
ATOM 637 O O . GLN A 1 84 ? 7.329 0.627 -20.354 1.00 66.56 84 GLN A O 1
ATOM 642 N N . LEU A 1 85 ? 9.149 1.475 -19.309 1.00 75.44 85 LEU A N 1
ATOM 643 C CA . LEU A 1 85 ? 10.074 1.206 -20.392 1.00 75.44 85 LEU A CA 1
ATOM 644 C C . LEU A 1 85 ? 10.082 -0.306 -20.647 1.00 75.44 85 LEU A C 1
ATOM 646 O O . LEU A 1 85 ? 10.553 -1.067 -19.802 1.00 75.44 85 LEU A O 1
ATOM 650 N N . GLY A 1 86 ? 9.476 -0.739 -21.752 1.00 79.88 86 GLY A N 1
ATOM 651 C CA . GLY A 1 86 ? 9.215 -2.149 -22.012 1.00 79.88 86 GLY A CA 1
ATOM 652 C C . GLY A 1 86 ? 10.489 -2.853 -22.439 1.00 79.88 86 GLY A C 1
ATOM 653 O O . GLY A 1 86 ? 10.816 -3.931 -21.945 1.00 79.88 86 GLY A O 1
ATOM 654 N N . SER A 1 87 ? 11.250 -2.215 -23.326 1.00 83.12 87 SER A N 1
ATOM 655 C CA . SER A 1 87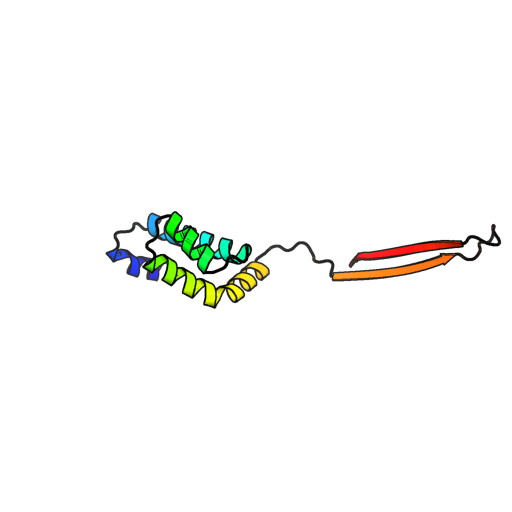 ? 12.588 -2.686 -23.667 1.00 83.12 87 SER A CA 1
ATOM 656 C C . SER A 1 87 ? 13.493 -1.559 -24.141 1.00 83.12 87 SER A C 1
ATOM 658 O O . SER A 1 87 ? 13.047 -0.584 -24.744 1.00 83.12 87 SER A O 1
ATOM 660 N N . VAL A 1 88 ? 14.791 -1.731 -23.893 1.00 87.75 88 VAL A N 1
ATOM 661 C CA . VAL A 1 88 ? 15.845 -0.911 -24.490 1.00 87.75 88 VAL A CA 1
ATOM 662 C C . VAL A 1 88 ? 16.590 -1.775 -25.486 1.00 87.75 88 VAL A C 1
ATOM 664 O O . VAL A 1 88 ? 17.180 -2.791 -25.117 1.00 87.75 88 VAL A O 1
ATOM 667 N N . ARG A 1 89 ? 16.581 -1.373 -26.752 1.00 90.50 89 ARG A N 1
ATOM 668 C CA . ARG A 1 89 ? 17.468 -1.939 -27.764 1.00 90.50 89 ARG A CA 1
ATOM 669 C C . ARG A 1 89 ? 18.638 -0.990 -27.943 1.00 90.50 89 ARG A C 1
ATOM 671 O O . ARG A 1 89 ? 18.432 0.200 -28.160 1.00 90.50 89 ARG A O 1
ATOM 678 N N . TRP A 1 90 ? 19.852 -1.519 -27.874 1.00 92.25 90 TRP A N 1
ATOM 679 C CA . TRP A 1 90 ? 21.058 -0.734 -28.088 1.00 92.25 90 TRP A CA 1
ATOM 680 C C . TRP A 1 90 ? 21.911 -1.323 -29.209 1.00 92.25 90 TRP A C 1
ATOM 682 O O . TRP A 1 90 ? 21.864 -2.526 -29.475 1.00 92.25 90 TRP A O 1
ATOM 692 N N . ARG A 1 91 ? 22.661 -0.458 -29.889 1.00 93.75 91 ARG A N 1
ATOM 693 C CA . ARG A 1 91 ? 23.664 -0.826 -30.893 1.00 93.75 91 ARG A CA 1
ATOM 694 C C . ARG A 1 91 ? 24.849 0.123 -30.777 1.00 93.75 91 ARG A C 1
ATOM 696 O O . ARG A 1 91 ? 24.651 1.308 -30.524 1.00 93.75 91 ARG A O 1
ATOM 703 N N . VAL A 1 92 ? 26.052 -0.403 -30.974 1.00 92.06 92 VAL A N 1
ATOM 704 C CA . VAL A 1 92 ? 27.267 0.397 -31.131 1.00 92.06 92 VAL A CA 1
ATOM 705 C C . VAL A 1 92 ? 27.733 0.257 -32.570 1.00 92.06 92 VAL A C 1
ATOM 707 O O . VAL A 1 92 ? 27.955 -0.863 -33.028 1.00 92.06 92 VAL A O 1
ATOM 710 N N . ASP A 1 93 ? 27.87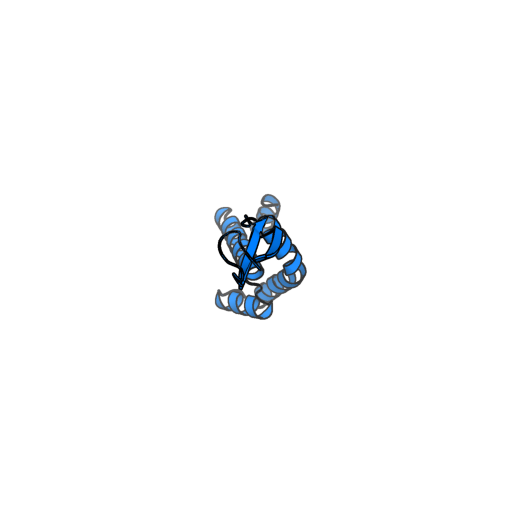1 1.385 -33.249 1.00 91.81 93 ASP A N 1
ATOM 711 C CA . ASP A 1 93 ? 28.435 1.481 -34.587 1.00 91.81 93 ASP A CA 1
ATOM 712 C C . ASP A 1 93 ? 29.828 2.119 -34.486 1.00 91.81 93 ASP A C 1
ATOM 714 O O . ASP A 1 93 ? 30.061 2.992 -33.649 1.00 91.81 93 ASP A O 1
ATOM 718 N N . TYR A 1 94 ? 30.778 1.648 -35.296 1.00 88.12 94 TYR A N 1
ATOM 719 C CA . TYR A 1 94 ? 32.148 2.164 -35.307 1.00 88.12 94 TYR A CA 1
ATOM 720 C C . TYR A 1 94 ? 32.582 2.448 -36.740 1.00 88.12 94 TYR A C 1
ATOM 722 O O . TYR A 1 94 ? 32.734 1.526 -37.548 1.00 88.12 94 TYR A O 1
ATOM 730 N N . THR A 1 95 ? 32.793 3.722 -37.058 1.00 87.00 95 THR A N 1
ATOM 731 C CA . THR A 1 95 ? 33.235 4.131 -38.394 1.00 87.00 95 THR A CA 1
ATOM 732 C C . THR A 1 95 ? 34.758 4.097 -38.455 1.00 87.00 95 THR A C 1
ATOM 734 O O . THR A 1 95 ? 35.437 4.956 -37.894 1.00 87.00 95 THR A O 1
ATOM 737 N N . LEU A 1 96 ? 35.303 3.088 -39.140 1.00 82.56 96 LEU A N 1
ATOM 738 C CA . LEU A 1 96 ? 36.752 2.919 -39.313 1.00 82.56 96 LEU A CA 1
ATOM 739 C C . LEU A 1 96 ? 37.321 3.895 -40.353 1.00 82.56 96 LEU A C 1
ATOM 741 O O . LEU A 1 96 ? 38.382 4.474 -40.136 1.00 82.56 96 LEU A O 1
ATOM 745 N N . SER A 1 97 ? 36.609 4.106 -41.460 1.00 81.12 97 SER A N 1
ATOM 746 C CA . SER A 1 97 ? 37.038 4.961 -42.569 1.00 81.12 97 SER A CA 1
ATOM 747 C C . SER A 1 97 ? 35.842 5.557 -43.314 1.00 81.12 97 SER A C 1
ATOM 749 O O . SER A 1 97 ? 34.725 5.042 -43.249 1.00 81.12 97 SER A O 1
ATOM 751 N N . SER A 1 98 ? 36.082 6.659 -44.020 1.00 81.75 98 SER A N 1
ATOM 752 C CA . SER A 1 98 ? 35.113 7.355 -44.867 1.00 81.75 98 SER A CA 1
ATOM 753 C C . SER A 1 98 ? 35.712 7.590 -46.256 1.00 81.75 98 SER A C 1
ATOM 755 O O . SER A 1 98 ? 36.925 7.513 -46.449 1.00 81.75 98 SER A O 1
ATOM 757 N N . SER A 1 99 ? 34.876 7.906 -47.242 1.00 84.06 99 SER A N 1
ATOM 758 C CA . SER A 1 99 ? 35.305 8.264 -48.600 1.00 84.06 99 SER A CA 1
ATOM 759 C C . SER A 1 99 ? 36.237 9.483 -48.655 1.00 84.06 99 SER A C 1
ATOM 761 O O . SER A 1 99 ? 36.975 9.623 -49.626 1.00 84.06 99 SER A O 1
ATOM 763 N N . GLU A 1 100 ? 36.245 10.329 -47.619 1.00 81.44 100 GLU A N 1
ATOM 764 C CA . GLU A 1 100 ? 37.138 11.497 -47.521 1.00 81.44 100 GLU A CA 1
ATOM 765 C C . GLU A 1 100 ? 38.329 11.299 -46.566 1.00 81.44 100 GLU A C 1
ATOM 767 O O . GLU A 1 100 ? 39.338 11.992 -46.688 1.00 81.44 100 GLU A O 1
ATOM 772 N N . LEU A 1 101 ? 38.247 10.348 -45.628 1.00 72.44 101 LEU A N 1
ATOM 773 C CA . LEU A 1 101 ? 39.227 10.168 -44.552 1.00 72.44 101 LEU A CA 1
ATOM 774 C C . LEU A 1 101 ? 39.562 8.692 -44.337 1.00 72.44 101 LEU A C 1
ATOM 776 O O . LEU A 1 101 ? 38.692 7.858 -44.090 1.00 72.44 101 LEU A O 1
ATOM 780 N N . ARG A 1 102 ? 40.862 8.385 -44.404 1.00 72.56 102 ARG A N 1
ATOM 781 C CA . ARG A 1 102 ? 41.395 7.017 -44.331 1.00 72.56 102 ARG A CA 1
ATOM 782 C C . ARG A 1 102 ? 41.211 6.372 -42.954 1.00 72.56 102 ARG A C 1
ATOM 784 O O . ARG A 1 102 ? 41.051 5.159 -42.893 1.00 72.56 102 ARG A O 1
ATOM 791 N N . GLU A 1 103 ? 41.192 7.177 -41.896 1.00 76.25 103 GLU A N 1
ATOM 792 C CA . GLU A 1 103 ? 40.882 6.770 -40.524 1.00 76.25 103 GLU A CA 1
ATOM 793 C C . GLU A 1 103 ? 39.959 7.817 -39.892 1.00 76.25 103 GLU A C 1
ATOM 795 O O . GLU A 1 103 ? 40.250 9.012 -39.959 1.00 76.25 103 GLU A O 1
ATOM 800 N N . VAL A 1 104 ? 38.839 7.371 -39.317 1.00 80.56 104 VAL A N 1
ATOM 801 C CA . VAL A 1 104 ? 37.821 8.240 -38.690 1.00 80.56 104 VAL A CA 1
ATOM 802 C C . VAL A 1 104 ? 37.740 7.984 -37.181 1.00 80.56 104 VAL A C 1
ATOM 804 O O . VAL A 1 104 ? 37.796 8.926 -36.400 1.00 80.56 104 VAL A O 1
ATOM 807 N N . ASN A 1 105 ? 37.716 6.712 -36.761 1.00 79.31 105 ASN A N 1
ATOM 808 C CA . ASN A 1 105 ? 37.724 6.280 -35.355 1.00 79.31 105 ASN A CA 1
ATOM 809 C C . ASN A 1 105 ? 36.571 6.846 -34.501 1.00 79.31 105 ASN A C 1
ATOM 811 O O . ASN A 1 105 ? 36.758 7.164 -33.326 1.00 79.31 105 ASN A O 1
ATOM 815 N N . GLU A 1 106 ? 35.369 6.946 -35.070 1.00 83.38 106 GLU A N 1
ATOM 816 C CA . GLU A 1 106 ? 34.195 7.494 -34.379 1.00 83.38 106 GLU A CA 1
ATOM 817 C C . GLU A 1 106 ? 33.249 6.378 -33.892 1.00 83.38 106 GLU A C 1
ATOM 819 O O . GLU A 1 106 ? 32.593 5.728 -34.716 1.00 83.38 106 GLU A O 1
ATOM 824 N N . PRO A 1 107 ? 33.157 6.135 -32.567 1.00 86.56 107 PRO A N 1
ATOM 825 C CA . PRO A 1 107 ? 32.144 5.263 -31.985 1.00 86.56 107 PRO A CA 1
ATOM 826 C C . PRO A 1 107 ? 30.814 6.006 -31.797 1.00 86.56 107 PRO A C 1
ATOM 828 O O . PRO A 1 107 ? 30.770 7.095 -31.224 1.00 86.56 107 PRO A O 1
ATOM 831 N N . LEU A 1 108 ? 29.711 5.374 -32.191 1.00 89.81 108 LEU A N 1
ATOM 832 C CA . LEU A 1 108 ? 28.355 5.885 -32.019 1.00 89.81 108 LEU A CA 1
ATOM 833 C C . LEU A 1 108 ? 27.491 4.865 -31.279 1.00 89.81 108 LEU A C 1
ATOM 835 O O . LEU A 1 108 ? 27.495 3.678 -31.600 1.00 89.81 108 LEU A O 1
ATOM 839 N N . VAL A 1 109 ? 26.727 5.328 -30.288 1.00 91.88 109 VAL A N 1
ATOM 840 C CA . VAL A 1 109 ? 25.807 4.480 -29.520 1.00 91.88 109 VAL A CA 1
ATOM 841 C C . VAL A 1 109 ? 24.372 4.871 -29.837 1.00 91.88 109 VAL A C 1
ATOM 843 O O . VAL A 1 109 ? 23.946 5.995 -29.580 1.00 91.88 109 VAL A O 1
ATOM 846 N N . HIS A 1 110 ? 23.608 3.915 -30.349 1.00 91.56 110 HIS A N 1
ATOM 847 C CA . HIS A 1 110 ? 22.180 4.048 -30.585 1.00 91.56 110 HIS A CA 1
ATOM 848 C C . HIS A 1 110 ? 21.403 3.400 -29.447 1.00 91.56 110 HIS A C 1
ATOM 850 O O . HIS A 1 110 ? 21.639 2.238 -29.116 1.00 91.56 110 HIS A O 1
ATOM 856 N N . LEU A 1 111 ? 20.438 4.134 -28.896 1.00 92.50 111 LEU A N 1
ATOM 857 C CA . LEU A 1 111 ? 19.478 3.640 -27.913 1.00 92.50 111 LEU A CA 1
ATOM 858 C C . LEU A 1 111 ? 18.066 3.820 -28.468 1.00 92.50 111 LEU A C 1
ATOM 860 O O . LEU A 1 111 ? 17.696 4.911 -28.897 1.00 92.50 111 LEU A O 1
ATOM 864 N N . VAL A 1 112 ? 17.282 2.747 -28.453 1.00 89.44 112 VAL A N 1
ATOM 865 C CA . VAL A 1 112 ? 15.875 2.741 -28.859 1.00 89.44 112 VAL A CA 1
ATOM 866 C C . VAL A 1 112 ? 15.043 2.235 -27.690 1.00 89.44 112 VAL A C 1
ATOM 868 O O . VAL A 1 112 ? 15.274 1.133 -27.188 1.00 89.44 112 VAL A O 1
ATOM 871 N N . PHE A 1 113 ? 14.081 3.051 -27.275 1.00 86.38 113 PHE A N 1
ATOM 872 C CA . PHE A 1 113 ? 13.155 2.775 -26.183 1.00 86.38 113 PHE A CA 1
ATOM 873 C C . PHE A 1 113 ? 11.804 2.355 -26.777 1.00 86.38 113 PHE A C 1
ATOM 875 O O . PHE A 1 113 ? 11.240 3.105 -27.572 1.00 86.38 113 PHE A O 1
ATOM 882 N N . ASN A 1 114 ? 11.318 1.166 -26.413 1.00 68.31 114 ASN A N 1
ATOM 883 C CA . ASN A 1 114 ? 9.995 0.639 -26.780 1.00 68.31 114 ASN A CA 1
ATOM 884 C C . ASN A 1 114 ? 9.073 0.588 -25.562 1.00 68.31 114 ASN A C 1
ATOM 886 O O . ASN A 1 114 ? 9.557 0.167 -24.480 1.00 68.31 114 ASN A O 1
#

InterPro domains:
  IPR017920 COMM domain [PF07258] (81-111)
  IPR017920 COMM domain [PS51269] (84-114)
  IPR047155 COMM domain-containing protein 4/6/7/8 [PTHR16231] (2-111)

Organism: Phalacrocorax carbo (NCBI:txid9209)

Foldseek 3Di:
DLVVQCVVCVVVVDDSVRSVVVVVVLCVLLLVCLVVVPALVRQLVVCVVVPDDSVVSNVSSVVSVVCSVVSNVVCVVVDPDDPDQPDKDKDKDFDQADPVGNGDGDIDMDIDTD

Sequence (114 aa):
QYEKILKLTSDAKLESGDVKATIAVLSFILSSAAKHNVDSESLSSELQQLGLPKEHASGLCRSYEEKQSSLQDSLRACSLRLSQLGSVRWRVDYTLSSSELREVNEPLVHLVFN

Secondary structure (DSSP, 8-state):
-HHHHHHHHGGGT--HHHHHHHHHHHHHHHHHHHHTT--HHHHHHHHHHTT--HHHHHHHHHHHHHHHHHHHHHHHHHS--------EEEEEEEE---SS-S---EEEEEEEE-